Protein AF-A0A821EWP1-F1 (afdb_monomer)

Secondary structure (DSSP, 8-state):
--------------PPPPPPP-SSPPPSS---------------PPPPPPP---B--BTTBTTPPB---PPPPPPP---------

Organism: NCBI:txid392032

Mean predicted aligned error: 15.63 Å

InterPro domains:
  IPR006169 GTP1/OBG domain [PF01018] (37-82)
  IPR006169 GTP1/OBG domain [PS51883] (33-85)
  IPR036726 GTP1/OBG domain superfamily [G3DSA:2.70.210.12] (31-84)
  IPR036726 GTP1/OBG domain superfamily [SSF82051] (34-82)

pLDDT: mean 83.51, std 14.02, range [46.03, 97.25]

Structure (mmCIF, N/CA/C/O backbone):
data_AF-A0A821EWP1-F1
#
_entry.id   AF-A0A821EWP1-F1
#
loop_
_atom_site.group_PDB
_atom_site.id
_atom_site.type_symbol
_atom_site.label_atom_id
_atom_site.label_alt_id
_atom_site.label_comp_id
_atom_site.label_asym_id
_atom_site.label_entity_id
_atom_site.label_seq_id
_atom_site.pdbx_PDB_ins_code
_atom_site.Cartn_x
_atom_site.Cartn_y
_atom_site.Cartn_z
_atom_site.occupancy
_atom_site.B_iso_or_equiv
_atom_site.auth_seq_id
_atom_site.auth_comp_id
_atom_site.auth_asym_id
_atom_site.auth_atom_id
_atom_site.pdbx_PDB_model_num
ATOM 1 N N . MET A 1 1 ? 7.207 -47.650 79.326 1.00 48.25 1 MET A N 1
ATOM 2 C CA . MET A 1 1 ? 5.750 -47.627 79.065 1.00 48.25 1 MET A CA 1
ATOM 3 C C . MET A 1 1 ? 5.361 -46.197 78.697 1.00 48.25 1 MET A C 1
ATOM 5 O O . MET A 1 1 ? 5.213 -45.369 79.583 1.00 48.25 1 MET A O 1
ATOM 9 N N . ILE A 1 2 ? 5.327 -45.864 77.403 1.00 46.03 2 ILE A N 1
ATOM 10 C CA . ILE A 1 2 ? 5.094 -44.490 76.925 1.00 46.03 2 ILE A CA 1
ATOM 11 C C . ILE A 1 2 ? 3.614 -44.378 76.540 1.00 46.03 2 ILE A C 1
ATOM 13 O O . ILE A 1 2 ? 3.158 -45.077 75.640 1.00 46.03 2 ILE A O 1
ATOM 17 N N . ARG A 1 3 ? 2.849 -43.547 77.260 1.00 48.91 3 ARG A N 1
ATOM 18 C CA . ARG A 1 3 ? 1.456 -43.212 76.922 1.00 48.91 3 ARG A CA 1
ATOM 19 C C . ARG A 1 3 ? 1.465 -42.107 75.868 1.00 48.91 3 ARG A C 1
ATOM 21 O O . ARG A 1 3 ? 1.714 -40.950 76.194 1.00 48.91 3 ARG A O 1
ATOM 28 N N . THR A 1 4 ? 1.200 -42.449 74.614 1.00 54.16 4 THR A N 1
ATOM 29 C CA . THR A 1 4 ? 1.117 -41.467 73.527 1.00 54.16 4 THR A CA 1
ATOM 30 C C . THR A 1 4 ? -0.254 -40.790 73.550 1.00 54.16 4 THR A C 1
ATOM 32 O O . THR A 1 4 ? -1.280 -41.425 73.316 1.00 54.16 4 THR A O 1
ATOM 35 N N . SER A 1 5 ? -0.282 -39.495 73.870 1.00 58.38 5 SER A N 1
ATOM 36 C CA . SER A 1 5 ? -1.496 -38.675 73.845 1.00 58.38 5 SER A CA 1
ATOM 37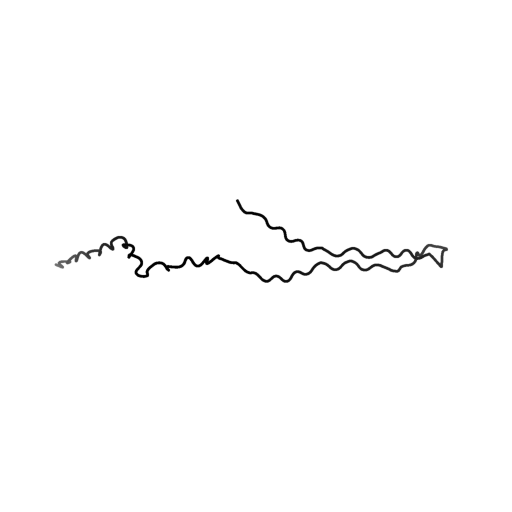 C C . SER A 1 5 ? -1.772 -38.214 72.416 1.00 58.38 5 SER A C 1
ATOM 39 O O . SER A 1 5 ? -1.043 -37.389 71.866 1.00 58.38 5 SER A O 1
ATOM 41 N N . VAL A 1 6 ? -2.819 -38.759 71.798 1.00 64.06 6 VAL A N 1
ATOM 42 C CA . VAL A 1 6 ? -3.277 -38.327 70.474 1.00 64.06 6 VAL A CA 1
ATOM 43 C C . VAL A 1 6 ? -4.143 -37.081 70.656 1.00 64.06 6 VAL A C 1
ATOM 45 O O . VAL A 1 6 ? -5.330 -37.170 70.970 1.00 64.06 6 VAL A O 1
ATOM 48 N N . ARG A 1 7 ? -3.559 -35.891 70.476 1.00 59.47 7 ARG A N 1
ATOM 49 C CA . ARG A 1 7 ? -4.338 -34.648 70.384 1.00 59.47 7 ARG A CA 1
ATOM 50 C C . ARG A 1 7 ? -5.001 -34.578 69.012 1.00 59.47 7 ARG A C 1
ATOM 52 O O . ARG A 1 7 ? -4.341 -34.391 67.995 1.00 59.47 7 ARG A O 1
ATOM 59 N N . ARG A 1 8 ? -6.325 -34.727 68.996 1.00 57.03 8 ARG A N 1
ATOM 60 C CA . ARG A 1 8 ? -7.160 -34.565 67.804 1.00 57.03 8 ARG A CA 1
ATOM 61 C C . ARG A 1 8 ? -7.159 -33.086 67.404 1.00 57.03 8 ARG A C 1
ATOM 63 O O . ARG A 1 8 ? -7.756 -32.261 68.090 1.00 57.03 8 ARG A O 1
ATOM 70 N N . LEU A 1 9 ? -6.464 -32.748 66.321 1.00 60.69 9 LEU A N 1
ATOM 71 C CA . LEU A 1 9 ? -6.530 -31.419 65.717 1.00 60.69 9 LEU A CA 1
ATOM 72 C C . LEU A 1 9 ? -7.921 -31.253 65.099 1.00 60.69 9 LEU A C 1
ATOM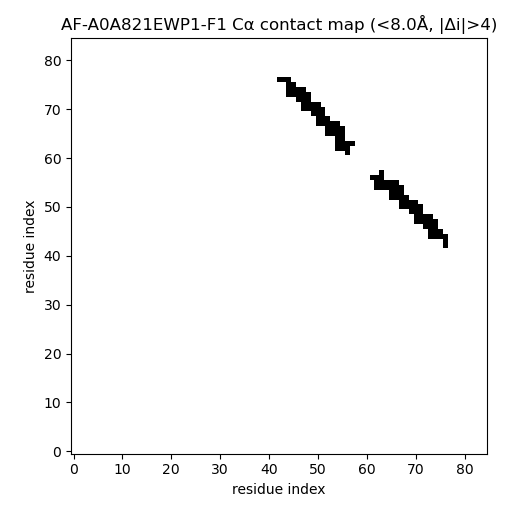 74 O O . LEU A 1 9 ? -8.265 -31.917 64.124 1.00 60.69 9 LEU A O 1
ATOM 78 N N . THR A 1 10 ? -8.749 -30.402 65.698 1.00 59.12 10 THR A N 1
ATOM 79 C CA . THR A 1 10 ? -10.042 -30.017 65.134 1.00 59.12 10 THR A CA 1
ATOM 80 C C . THR A 1 10 ? -9.787 -29.163 63.900 1.00 59.12 10 THR A C 1
ATOM 82 O O . THR A 1 10 ? -9.368 -28.009 64.013 1.00 59.12 10 THR A O 1
ATOM 85 N N . THR A 1 11 ? -10.021 -29.717 62.715 1.00 60.38 11 THR A N 1
ATOM 86 C CA . THR A 1 11 ? -10.087 -28.946 61.475 1.00 60.38 11 THR A CA 1
ATOM 87 C C . THR A 1 11 ? -11.175 -27.888 61.638 1.00 60.38 11 THR A C 1
ATOM 89 O O . THR A 1 11 ? -12.353 -28.232 61.749 1.00 60.38 11 THR A O 1
ATOM 92 N N . LYS A 1 12 ? -10.804 -26.603 61.701 1.00 61.44 12 LYS A N 1
ATOM 93 C CA . LYS A 1 12 ? -11.786 -25.521 61.585 1.00 61.44 12 LYS A CA 1
ATOM 94 C C . LYS A 1 12 ? -12.452 -25.679 60.223 1.00 61.44 12 LYS A C 1
ATOM 96 O O . LYS A 1 12 ? -11.797 -25.540 59.196 1.00 61.44 12 LYS A O 1
ATOM 101 N N . VAL A 1 13 ? -13.734 -26.023 60.234 1.00 63.09 13 VAL A N 1
ATOM 102 C CA . VAL A 1 13 ? -14.570 -26.055 59.038 1.00 63.09 13 VAL A CA 1
ATOM 103 C C . VAL A 1 13 ? -14.661 -24.613 58.551 1.00 63.09 13 VAL A C 1
ATOM 105 O O . VAL A 1 13 ? -15.340 -23.793 59.166 1.00 63.09 13 VAL A O 1
ATOM 108 N N . PHE A 1 14 ? -13.913 -24.274 57.504 1.00 65.00 14 PHE A N 1
ATOM 109 C CA . PHE A 1 14 ? -14.121 -23.019 56.795 1.00 65.00 14 PHE A CA 1
ATOM 110 C C . PHE A 1 14 ? -15.479 -23.141 56.109 1.00 65.00 14 PHE A C 1
ATOM 112 O O . PHE A 1 14 ? -15.650 -23.931 55.183 1.00 65.00 14 PHE A O 1
ATOM 119 N N . SER A 1 15 ? -16.475 -22.440 56.644 1.00 76.25 15 SER A N 1
ATOM 120 C CA . SER A 1 15 ? -17.790 -22.353 56.025 1.00 76.25 15 SER A CA 1
ATOM 121 C C . SER A 1 15 ? -17.664 -21.681 54.661 1.00 76.25 15 SER A C 1
ATOM 123 O O . SER A 1 15 ? -16.793 -20.831 54.459 1.00 76.25 15 SER A O 1
ATOM 125 N N . ASN A 1 16 ? -18.533 -22.070 53.722 1.00 77.88 16 ASN A N 1
ATOM 126 C CA . ASN A 1 16 ? -18.591 -21.447 52.403 1.00 77.88 16 ASN A CA 1
ATOM 127 C C . ASN A 1 16 ? -18.604 -19.918 52.562 1.00 77.88 16 ASN A C 1
ATOM 129 O O . ASN A 1 16 ? -19.417 -19.411 53.347 1.00 77.88 16 ASN A O 1
ATOM 133 N N . PRO A 1 17 ? -17.716 -19.183 51.868 1.00 73.75 17 PRO A N 1
ATOM 134 C CA . PRO A 1 17 ? -17.643 -17.740 52.009 1.00 73.75 17 PRO A CA 1
ATOM 135 C C . PRO A 1 17 ? -19.006 -17.145 51.657 1.00 73.75 17 PRO A C 1
ATOM 137 O O . PRO A 1 17 ? -19.499 -17.293 50.540 1.00 73.75 17 PRO A O 1
ATOM 140 N N . LYS A 1 18 ? -19.643 -16.506 52.641 1.00 80.69 18 LYS A N 1
ATOM 141 C CA . LYS A 1 18 ? -20.913 -15.814 52.439 1.00 80.69 18 LYS A CA 1
ATOM 142 C C . LYS A 1 18 ? -20.614 -14.541 51.644 1.00 80.69 18 LYS A C 1
ATOM 144 O O . LYS A 1 18 ? -19.843 -13.720 52.146 1.00 80.69 18 LYS A O 1
ATOM 149 N N . PRO A 1 19 ? -21.192 -14.343 50.448 1.00 79.50 19 PRO A N 1
ATOM 150 C CA . PRO A 1 19 ? -21.034 -13.082 49.743 1.00 79.50 19 PRO A CA 1
ATOM 151 C C . PRO A 1 19 ? -21.583 -11.967 50.635 1.00 79.50 19 PRO A C 1
ATOM 153 O O . PRO A 1 19 ? -22.732 -12.014 51.085 1.00 79.50 19 PRO A O 1
ATOM 156 N N . LEU A 1 20 ? -20.726 -11.001 50.962 1.00 81.31 20 LEU A N 1
ATOM 157 C CA . LEU A 1 20 ? -21.141 -9.817 51.696 1.00 81.31 20 LEU A CA 1
ATOM 158 C C . LEU A 1 20 ? -22.008 -8.968 50.774 1.00 81.31 20 LEU A C 1
ATOM 160 O O . LEU A 1 20 ? -21.723 -8.839 49.581 1.00 81.31 20 LEU A O 1
ATOM 164 N N . ALA A 1 21 ? -23.066 -8.389 51.336 1.00 80.69 21 ALA A N 1
ATOM 165 C CA . ALA A 1 21 ? -23.854 -7.416 50.607 1.00 80.69 21 ALA A CA 1
ATOM 166 C C . ALA A 1 21 ? -22.927 -6.274 50.153 1.00 80.69 21 ALA A C 1
ATOM 168 O O . ALA A 1 21 ? -22.060 -5.850 50.928 1.00 80.69 21 ALA A O 1
ATOM 169 N N . PRO A 1 22 ? -23.075 -5.783 48.913 1.00 76.56 22 PRO A N 1
ATOM 170 C CA . PRO A 1 22 ? -22.296 -4.651 48.446 1.00 76.56 22 PRO A CA 1
ATOM 171 C C . PRO A 1 22 ? -22.541 -3.465 49.385 1.00 76.56 22 PRO A C 1
ATOM 173 O O . PRO A 1 22 ? -23.656 -2.971 49.508 1.00 76.56 22 PRO A O 1
ATOM 176 N N . SER A 1 23 ? -21.489 -3.031 50.081 1.00 80.56 23 SER A N 1
ATOM 177 C CA . SER A 1 23 ? -21.555 -1.919 51.041 1.00 80.56 23 SER A CA 1
ATOM 178 C C . SER A 1 23 ? -21.749 -0.567 50.352 1.00 80.56 23 SER A C 1
ATOM 180 O O . SER A 1 23 ? -22.178 0.391 50.993 1.00 80.56 23 SER A O 1
ATOM 182 N N . LYS A 1 24 ? -21.400 -0.473 49.067 1.00 80.94 24 LYS A N 1
ATOM 183 C CA . LYS A 1 24 ? -21.527 0.753 48.287 1.00 80.94 24 LYS A CA 1
ATOM 184 C C . LYS A 1 24 ? -22.884 0.755 47.581 1.00 80.94 24 LYS A C 1
ATOM 186 O O . LYS A 1 24 ? -23.178 -0.222 46.885 1.00 80.94 24 LYS A O 1
ATOM 191 N N . PRO A 1 25 ? -23.696 1.817 47.736 1.00 78.88 25 PRO A N 1
ATOM 192 C CA . PRO A 1 25 ? -24.908 1.961 46.945 1.00 78.88 25 PRO A CA 1
ATOM 193 C C . PRO A 1 25 ? -24.530 1.962 45.461 1.00 78.88 25 PRO A C 1
ATOM 195 O O . PRO A 1 25 ? -23.488 2.501 45.079 1.00 78.88 25 PRO A O 1
ATOM 198 N N . LYS A 1 26 ? -25.368 1.340 44.625 1.00 73.00 26 LYS A N 1
ATOM 199 C CA . LYS A 1 26 ? -25.253 1.523 43.175 1.00 73.00 26 LYS A CA 1
ATOM 200 C C . LYS A 1 26 ? -25.369 3.020 42.879 1.00 73.00 26 LYS A C 1
ATOM 202 O O . LYS A 1 26 ? -26.140 3.715 43.542 1.00 73.00 26 LYS A O 1
ATOM 207 N N . ALA A 1 27 ? -24.571 3.511 41.934 1.00 79.12 27 ALA A N 1
ATOM 208 C CA . ALA A 1 27 ? -24.654 4.900 41.503 1.00 79.12 27 ALA A CA 1
ATOM 209 C C . ALA A 1 27 ? -26.095 5.215 41.070 1.00 79.12 27 ALA A C 1
ATOM 211 O O . ALA A 1 27 ? -26.751 4.382 40.452 1.00 79.12 27 ALA A O 1
ATOM 212 N N . SER A 1 28 ? -26.590 6.404 41.416 1.00 79.44 28 SER A N 1
ATOM 213 C CA . SER A 1 28 ? -27.932 6.867 41.033 1.00 79.44 28 SER A CA 1
ATOM 214 C C . SER A 1 28 ? -28.047 7.209 39.549 1.00 79.44 28 SER A C 1
ATOM 216 O O . SER A 1 28 ? -29.143 7.468 39.066 1.00 79.44 28 SER A O 1
ATOM 218 N N . VAL A 1 29 ? -26.908 7.285 38.863 1.00 74.56 29 VAL A N 1
ATOM 219 C CA . VAL A 1 29 ? -26.802 7.623 37.451 1.00 74.56 29 VAL A CA 1
ATOM 220 C C . VAL A 1 29 ? -26.203 6.419 36.750 1.00 74.56 29 VAL A C 1
ATOM 222 O O . VAL A 1 29 ? -25.109 5.971 37.110 1.00 74.56 29 VAL A O 1
ATOM 225 N N . ASP A 1 30 ? -26.923 5.917 35.756 1.00 73.56 30 ASP A N 1
ATOM 226 C CA . ASP A 1 30 ? -26.385 4.968 34.799 1.00 73.56 30 ASP A CA 1
ATOM 227 C C . ASP A 1 30 ? -25.407 5.744 33.912 1.00 73.56 30 ASP A C 1
ATOM 229 O O . ASP A 1 30 ? -25.781 6.383 32.933 1.00 73.56 30 ASP A O 1
ATOM 233 N N . PHE A 1 31 ? -24.138 5.787 34.316 1.00 69.75 31 PHE A N 1
ATOM 234 C CA . PHE A 1 31 ? -23.085 6.161 33.386 1.00 69.75 31 PHE A CA 1
ATOM 235 C C . PHE A 1 31 ? -22.985 5.023 32.377 1.00 69.75 31 PHE A C 1
ATOM 237 O O . PHE A 1 31 ? -22.652 3.899 32.766 1.00 69.75 31 PHE A O 1
ATOM 244 N N . ASP A 1 32 ? -23.263 5.313 31.106 1.00 71.69 32 ASP A N 1
ATOM 245 C CA . ASP A 1 32 ? -22.917 4.439 29.988 1.00 71.69 32 ASP A CA 1
ATOM 246 C C . ASP A 1 32 ? -21.391 4.319 29.928 1.00 71.69 32 ASP A C 1
ATOM 248 O O . ASP A 1 32 ? -20.702 4.985 29.159 1.00 71.69 32 ASP A O 1
ATOM 252 N N . ASN A 1 33 ? -20.842 3.474 30.796 1.00 71.38 33 ASN A N 1
ATOM 253 C CA . ASN A 1 33 ? -19.461 3.036 30.741 1.00 71.38 33 ASN A CA 1
ATOM 254 C C . ASN A 1 33 ? -19.381 1.987 29.635 1.00 71.38 33 ASN A C 1
ATOM 256 O O . ASN A 1 33 ? -19.273 0.787 29.902 1.00 71.38 33 ASN A O 1
ATOM 260 N N . TYR A 1 34 ? -19.523 2.430 28.387 1.00 79.12 34 TYR A N 1
ATOM 261 C CA . TYR A 1 34 ? -19.237 1.566 27.258 1.00 79.12 34 TYR A CA 1
ATOM 262 C C . TYR A 1 34 ? -17.744 1.241 27.285 1.00 79.12 34 TYR A C 1
ATOM 264 O O . TYR A 1 34 ? -16.888 2.099 27.497 1.00 79.12 34 TYR A O 1
ATOM 272 N N . PHE A 1 35 ? -17.439 -0.040 27.135 1.00 85.00 35 PHE A N 1
ATOM 273 C CA . PHE A 1 35 ? -16.071 -0.504 27.028 1.00 85.00 35 PHE A CA 1
ATOM 274 C C . PHE A 1 35 ?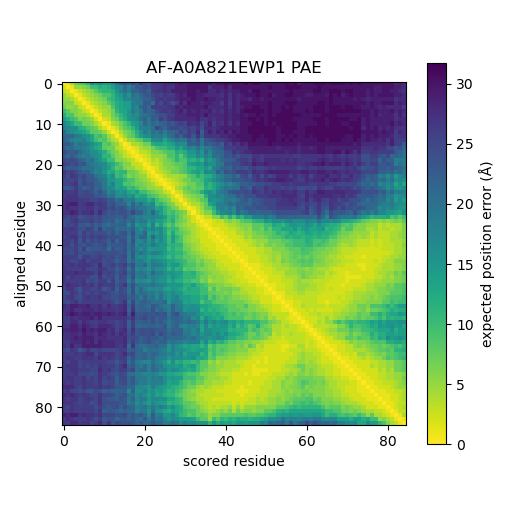 -15.597 -0.264 25.593 1.00 85.00 35 PHE A C 1
ATOM 276 O O . PHE A 1 35 ? -16.233 -0.736 24.649 1.00 85.00 35 PHE A O 1
ATOM 283 N N . GLN A 1 36 ? -14.515 0.495 25.438 1.00 87.88 36 GLN A N 1
ATOM 284 C CA . GLN A 1 36 ? -13.905 0.804 24.150 1.00 87.88 36 GLN A CA 1
ATOM 285 C C . GLN A 1 36 ? -12.482 0.244 24.122 1.00 87.88 36 GLN A C 1
ATOM 287 O O . GLN A 1 36 ? -11.654 0.616 24.951 1.00 87.88 36 GLN A O 1
ATOM 292 N N . ASP A 1 37 ? -12.209 -0.624 23.150 1.00 90.69 37 ASP A N 1
ATOM 293 C CA . ASP A 1 37 ? -10.856 -1.061 22.818 1.00 90.69 37 ASP A CA 1
ATOM 294 C C . ASP A 1 37 ? -10.268 -0.130 21.753 1.00 90.69 37 ASP A C 1
ATOM 296 O O . ASP A 1 37 ? -10.909 0.158 20.739 1.00 90.69 37 ASP A O 1
ATOM 300 N N . GLU A 1 38 ? -9.035 0.324 21.964 1.00 93.12 38 GLU A N 1
ATOM 301 C CA . GLU A 1 38 ? -8.309 1.184 21.030 1.00 93.12 38 GLU A CA 1
ATOM 302 C C . GLU A 1 38 ? -6.966 0.547 20.655 1.00 93.12 38 GLU A C 1
ATOM 304 O O . GLU A 1 38 ? -6.259 -0.004 21.500 1.00 93.12 38 GLU A O 1
ATOM 309 N N . LEU A 1 39 ? -6.602 0.626 19.373 1.00 94.94 39 LEU A N 1
ATOM 310 C CA . LEU A 1 39 ? -5.316 0.163 18.857 1.00 94.94 39 LEU A CA 1
ATOM 311 C C . LEU A 1 39 ? -4.821 1.118 17.771 1.00 94.94 39 LEU A C 1
ATOM 313 O O . LEU A 1 39 ? -5.527 1.388 16.800 1.00 94.94 39 LEU A O 1
ATOM 317 N N . GLU A 1 40 ? -3.580 1.580 17.903 1.00 96.00 40 GLU A N 1
ATOM 318 C CA . GLU A 1 40 ? -2.914 2.378 16.878 1.00 96.00 40 GLU A CA 1
ATOM 319 C C . GLU A 1 40 ? -2.170 1.464 15.894 1.00 96.00 40 GLU A C 1
ATOM 321 O O . GLU A 1 40 ? -1.359 0.623 16.289 1.00 96.00 40 GLU A O 1
ATOM 326 N N . LEU A 1 41 ? -2.442 1.6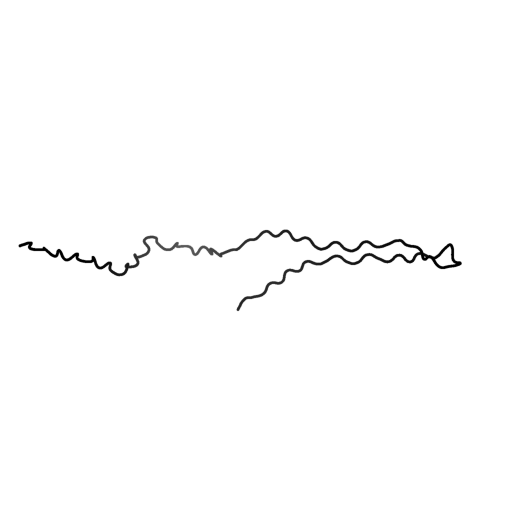26 14.597 1.00 94.94 41 LEU A N 1
ATOM 327 C CA . LEU A 1 41 ? -1.828 0.833 13.534 1.00 94.94 41 LEU A CA 1
ATOM 328 C C . LEU A 1 41 ? -1.131 1.733 12.518 1.00 94.94 41 LEU A C 1
ATOM 330 O O . LEU A 1 41 ? -1.727 2.653 11.961 1.00 94.94 41 LEU A O 1
ATOM 334 N N . ARG A 1 42 ? 0.119 1.396 12.193 1.00 96.38 42 ARG A N 1
ATOM 335 C CA . ARG A 1 42 ? 0.845 1.975 11.060 1.00 96.38 42 ARG A CA 1
ATOM 336 C C . ARG A 1 42 ? 0.870 0.976 9.913 1.00 96.38 42 ARG A C 1
ATOM 338 O O . ARG A 1 42 ? 1.550 -0.043 9.992 1.00 96.38 42 ARG A O 1
ATOM 345 N N . LEU A 1 43 ? 0.155 1.285 8.836 1.00 95.81 43 LEU A N 1
ATOM 346 C CA . LEU A 1 43 ? 0.054 0.421 7.661 1.00 95.81 43 LEU A CA 1
ATOM 347 C C . LEU A 1 43 ? 0.769 1.081 6.478 1.00 95.81 43 LEU A C 1
ATOM 349 O O . LEU A 1 43 ? 0.546 2.254 6.185 1.00 95.81 43 LEU A O 1
ATOM 353 N N . LEU A 1 44 ? 1.643 0.330 5.809 1.00 96.31 44 LEU A N 1
ATOM 354 C CA . LEU A 1 44 ? 2.365 0.777 4.619 1.00 96.31 44 LEU A CA 1
ATOM 355 C C . LEU A 1 44 ? 2.005 -0.129 3.446 1.00 96.31 44 LEU A C 1
ATOM 357 O O . LEU A 1 44 ? 2.182 -1.343 3.507 1.00 96.31 44 LEU A O 1
ATOM 361 N N . ALA A 1 45 ? 1.481 0.476 2.387 1.00 96.75 45 ALA A N 1
ATOM 362 C CA . ALA A 1 45 ? 1.189 -0.207 1.139 1.00 96.75 45 ALA A CA 1
ATOM 363 C C . ALA A 1 45 ? 2.478 -0.486 0.352 1.00 96.75 45 ALA A C 1
ATOM 365 O O . ALA A 1 45 ? 3.473 0.230 0.471 1.00 96.75 45 ALA A O 1
ATOM 366 N N . GLY A 1 46 ? 2.444 -1.520 -0.486 1.00 97.06 46 GLY A N 1
ATOM 367 C CA . GLY A 1 46 ? 3.529 -1.817 -1.417 1.00 97.06 46 GLY A CA 1
ATOM 368 C C . GLY A 1 46 ? 3.671 -0.714 -2.466 1.00 97.06 46 GLY A C 1
ATOM 369 O O . GLY A 1 46 ? 2.676 -0.289 -3.054 1.00 97.06 46 GLY A O 1
ATOM 370 N N . LYS A 1 47 ? 4.906 -0.268 -2.719 1.00 96.88 47 LYS A N 1
ATOM 371 C CA . LYS A 1 47 ? 5.220 0.661 -3.815 1.00 96.88 47 LYS A CA 1
ATOM 372 C C . LYS A 1 47 ? 4.867 0.004 -5.159 1.00 96.88 47 LYS A C 1
ATOM 374 O O . LYS A 1 47 ? 5.071 -1.196 -5.329 1.00 96.88 47 LYS A O 1
ATOM 379 N N . GLY A 1 48 ? 4.365 0.795 -6.105 1.00 96.62 48 GLY A N 1
ATOM 380 C CA . GLY A 1 48 ? 4.260 0.375 -7.502 1.00 96.62 48 GLY A CA 1
ATOM 381 C C . GLY A 1 48 ? 5.627 0.106 -8.134 1.00 96.62 48 GLY A C 1
ATOM 382 O O . GLY A 1 48 ? 6.659 0.584 -7.652 1.00 96.62 48 GLY A O 1
ATOM 383 N N . GLY A 1 49 ? 5.628 -0.681 -9.206 1.00 97.25 49 GLY A N 1
ATOM 384 C CA . GLY A 1 49 ? 6.822 -0.933 -10.004 1.00 97.25 49 GLY A CA 1
ATOM 385 C C . GLY A 1 49 ? 7.208 0.306 -10.803 1.00 97.25 49 GLY A C 1
ATOM 386 O O . GLY A 1 49 ? 6.342 1.059 -11.237 1.00 97.25 49 GLY A O 1
ATOM 387 N N . ASP A 1 50 ? 8.502 0.511 -11.017 1.00 96.31 50 ASP A N 1
ATOM 388 C CA . ASP A 1 50 ? 8.978 1.586 -11.883 1.00 96.31 50 ASP A CA 1
ATOM 389 C C . ASP A 1 50 ? 8.833 1.165 -13.358 1.00 96.31 50 ASP A C 1
ATOM 391 O O . ASP A 1 50 ? 9.096 0.015 -13.721 1.00 96.31 50 ASP A O 1
ATOM 395 N N . GLY A 1 51 ? 8.404 2.096 -14.212 1.00 94.56 51 GLY A N 1
ATOM 396 C CA . GLY A 1 51 ? 8.424 1.901 -15.661 1.00 94.56 51 GLY A CA 1
ATOM 397 C C . GLY A 1 51 ? 9.855 1.889 -16.193 1.00 94.56 51 GLY A C 1
ATOM 398 O O . GLY A 1 51 ? 10.791 2.356 -15.538 1.00 94.56 51 GLY A O 1
ATOM 399 N N . LYS A 1 52 ? 10.045 1.367 -17.402 1.00 94.88 52 LYS A N 1
ATOM 400 C CA . LYS A 1 52 ? 11.365 1.296 -18.036 1.00 94.88 52 LYS A CA 1
ATOM 401 C C . LYS A 1 52 ? 11.359 2.089 -19.326 1.00 94.88 52 LYS A C 1
ATOM 403 O O . LYS A 1 52 ? 10.488 1.882 -20.153 1.00 94.88 52 LYS A O 1
ATOM 408 N N . SER A 1 53 ? 12.383 2.912 -19.542 1.00 92.31 53 SER A N 1
ATOM 409 C CA . SER A 1 53 ? 12.705 3.428 -20.873 1.00 92.31 53 SER A CA 1
ATOM 410 C C . SER A 1 53 ? 13.752 2.523 -21.515 1.00 92.31 53 SER A C 1
ATOM 412 O O . SER A 1 53 ? 14.843 2.328 -20.972 1.00 92.31 53 SER A O 1
ATOM 414 N N . SER A 1 54 ? 13.411 1.914 -22.645 1.00 91.62 54 SER A N 1
ATOM 415 C CA . SER A 1 54 ? 14.332 1.094 -23.428 1.00 91.62 54 SER A CA 1
ATOM 416 C C . SER A 1 54 ? 14.057 1.233 -24.916 1.00 91.62 54 SER A C 1
ATOM 418 O O . SER A 1 54 ? 12.965 1.624 -25.325 1.00 91.62 54 SER A O 1
ATOM 420 N N . PHE A 1 55 ? 15.069 0.902 -25.713 1.00 92.56 55 PHE A N 1
ATOM 421 C CA . PHE A 1 55 ? 15.005 0.881 -27.167 1.00 92.56 55 PHE A CA 1
ATOM 422 C C . PHE A 1 55 ? 15.261 -0.538 -27.662 1.00 92.56 55 PHE A C 1
ATOM 424 O O . PHE A 1 55 ? 16.093 -1.264 -27.102 1.00 92.56 55 PHE A O 1
ATOM 431 N N . SER A 1 56 ? 14.552 -0.933 -28.716 1.00 90.88 56 SER A N 1
ATOM 432 C CA . SER A 1 56 ? 14.720 -2.256 -29.320 1.00 90.88 56 SER A CA 1
ATOM 433 C C . SER A 1 56 ? 16.096 -2.381 -29.977 1.00 90.88 56 SER A C 1
ATOM 435 O O . SER A 1 56 ? 16.529 -1.483 -30.690 1.00 90.88 56 SER A O 1
ATOM 437 N N . LYS A 1 57 ? 16.776 -3.515 -29.785 1.00 90.12 57 LYS A N 1
ATOM 438 C CA . LYS A 1 57 ? 18.041 -3.825 -30.467 1.00 90.12 57 LYS A CA 1
ATOM 439 C C . LYS A 1 57 ? 17.864 -5.095 -31.281 1.00 90.12 57 LYS A C 1
ATOM 441 O O . LYS A 1 57 ? 17.748 -6.175 -30.711 1.00 90.12 57 LYS A O 1
ATOM 446 N N . THR A 1 58 ? 17.826 -4.947 -32.601 1.00 91.06 58 THR A N 1
ATOM 447 C CA . THR A 1 58 ? 17.681 -6.062 -33.546 1.00 91.06 58 THR A CA 1
ATOM 448 C C . THR A 1 58 ? 18.842 -6.018 -34.530 1.00 91.06 58 THR A C 1
ATOM 450 O O . THR A 1 58 ? 19.341 -4.941 -34.853 1.00 91.06 58 THR A O 1
ATOM 453 N N . PHE A 1 59 ? 19.297 -7.179 -34.999 1.00 90.69 59 PHE A N 1
ATOM 454 C CA . PHE A 1 59 ? 20.335 -7.250 -36.026 1.00 90.69 59 PHE A CA 1
ATOM 455 C C . PHE A 1 59 ? 19.918 -6.441 -37.270 1.00 90.69 59 PHE A C 1
ATOM 457 O O . PHE A 1 59 ? 18.764 -6.510 -37.683 1.00 90.69 59 PHE A O 1
ATOM 464 N N . GLN A 1 60 ? 20.849 -5.653 -37.824 1.00 89.12 60 GLN A N 1
ATOM 465 C CA . GLN A 1 60 ? 20.638 -4.706 -38.937 1.00 89.12 60 GLN A CA 1
ATOM 466 C C . GLN A 1 60 ? 19.641 -3.558 -38.691 1.00 89.12 60 GLN A C 1
ATOM 468 O O . GLN A 1 60 ? 19.293 -2.848 -39.632 1.00 89.12 60 GLN A O 1
ATOM 473 N N . ASN A 1 61 ? 19.224 -3.309 -37.446 1.00 88.38 61 ASN A N 1
ATOM 474 C CA . ASN A 1 61 ? 18.499 -2.092 -37.089 1.00 88.38 61 ASN A CA 1
ATOM 475 C C . ASN A 1 61 ? 19.204 -1.369 -35.938 1.00 88.38 61 ASN A C 1
ATOM 477 O O . ASN A 1 61 ? 18.998 -1.679 -34.762 1.00 88.38 61 ASN A O 1
ATOM 481 N N . GLU A 1 62 ? 20.042 -0.403 -36.303 1.00 85.00 62 GLU A N 1
ATOM 482 C CA . GLU A 1 62 ? 20.843 0.391 -35.367 1.00 85.00 62 GLU A CA 1
ATOM 483 C C . GLU A 1 62 ? 19.982 1.336 -34.508 1.00 85.00 62 GLU A C 1
ATOM 485 O O . GLU A 1 62 ? 20.358 1.642 -33.377 1.00 85.00 62 GLU A O 1
ATOM 490 N N . PHE A 1 63 ? 18.796 1.730 -34.994 1.00 88.12 63 PHE A N 1
ATOM 491 C CA . PHE A 1 63 ? 17.874 2.652 -34.319 1.00 88.12 63 PHE A CA 1
ATOM 492 C C . PHE A 1 63 ? 16.493 2.020 -34.115 1.00 88.12 63 PHE A C 1
ATOM 494 O O . PHE A 1 63 ? 15.491 2.437 -34.699 1.00 88.12 63 PHE A O 1
ATOM 501 N N . GLY A 1 64 ? 16.417 0.995 -33.267 1.00 89.00 64 GLY A N 1
ATOM 502 C CA . GLY A 1 64 ? 15.122 0.451 -32.868 1.00 89.00 64 GLY A CA 1
ATOM 503 C C . GLY A 1 64 ? 14.321 1.439 -32.015 1.00 89.00 64 GLY A C 1
ATOM 504 O O . GLY A 1 64 ? 14.865 2.139 -31.163 1.00 89.00 64 GLY A O 1
ATOM 505 N N . GLY A 1 65 ? 13.008 1.489 -32.248 1.00 94.44 65 GLY A N 1
ATOM 506 C CA . GLY A 1 65 ? 12.097 2.393 -31.544 1.00 94.44 65 GLY A CA 1
ATOM 507 C C . GLY A 1 65 ? 11.984 2.115 -30.036 1.00 94.44 65 GLY A C 1
ATOM 508 O O . GLY A 1 65 ? 12.442 1.065 -29.557 1.00 94.44 65 GLY A O 1
ATOM 509 N N . PRO A 1 66 ? 11.368 3.044 -29.279 1.00 94.81 66 PRO A N 1
ATOM 510 C CA . PRO A 1 66 ? 11.143 2.877 -27.850 1.00 94.81 66 PRO A CA 1
ATOM 511 C C . PRO A 1 66 ? 10.227 1.673 -27.605 1.00 94.81 66 PRO A C 1
ATOM 513 O O . PRO A 1 66 ? 9.156 1.561 -28.194 1.00 94.81 66 PRO A O 1
ATOM 516 N N . ASN A 1 67 ? 10.667 0.761 -26.745 1.00 92.62 67 ASN A N 1
ATOM 517 C CA . ASN A 1 67 ? 9.929 -0.442 -26.346 1.00 92.62 67 ASN A CA 1
ATOM 518 C C . ASN A 1 67 ? 9.819 -0.583 -24.823 1.00 92.62 67 ASN A C 1
ATOM 520 O O . ASN A 1 67 ? 9.548 -1.665 -24.305 1.00 92.62 67 ASN A O 1
ATOM 524 N N . GLY A 1 68 ? 10.106 0.504 -24.114 1.00 93.31 68 GLY A N 1
ATOM 525 C CA . GLY A 1 68 ? 9.913 0.604 -22.683 1.00 93.31 68 GLY A CA 1
ATOM 526 C C . GLY A 1 68 ? 8.439 0.491 -22.296 1.00 93.31 68 GLY A C 1
ATOM 527 O O . GLY A 1 68 ? 7.581 1.000 -23.011 1.00 93.31 68 GLY A O 1
ATOM 528 N N . GLY A 1 69 ? 8.159 -0.189 -21.185 1.00 95.25 69 GLY A N 1
ATOM 529 C CA . GLY A 1 69 ? 6.807 -0.377 -20.659 1.00 95.25 69 GLY A CA 1
ATOM 530 C C . GLY A 1 69 ? 6.566 0.407 -19.373 1.00 95.25 69 GLY A C 1
ATOM 531 O O . GLY A 1 69 ? 7.510 0.842 -18.705 1.00 95.25 69 GLY A O 1
ATOM 532 N N . ASP A 1 70 ? 5.293 0.543 -19.020 1.00 96.94 70 ASP A N 1
ATOM 533 C CA . ASP A 1 70 ? 4.864 1.230 -17.808 1.00 96.94 70 ASP A CA 1
ATOM 534 C C . ASP A 1 70 ? 5.162 0.431 -16.535 1.00 96.94 70 ASP A C 1
ATOM 536 O O . ASP A 1 70 ? 5.350 -0.789 -16.539 1.00 96.94 70 ASP A O 1
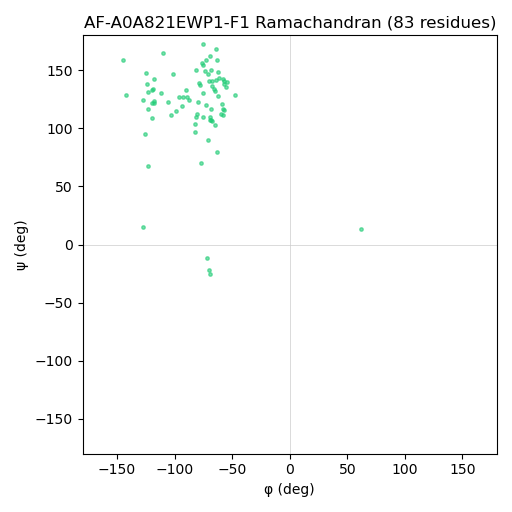ATOM 540 N N . GLY A 1 71 ? 5.206 1.160 -15.424 1.00 96.50 71 GLY A N 1
ATOM 541 C CA . GLY A 1 71 ? 5.341 0.598 -14.091 1.00 96.50 71 GLY A CA 1
ATOM 542 C C . GLY A 1 71 ? 4.054 -0.067 -13.607 1.00 96.50 71 GLY A C 1
ATOM 543 O O . GLY A 1 71 ? 2.951 0.337 -13.968 1.00 96.50 71 GLY A O 1
ATOM 544 N N . GLY A 1 72 ? 4.190 -1.095 -12.769 1.00 97.12 72 GLY A N 1
ATOM 545 C CA . GLY A 1 72 ? 3.047 -1.772 -12.155 1.00 97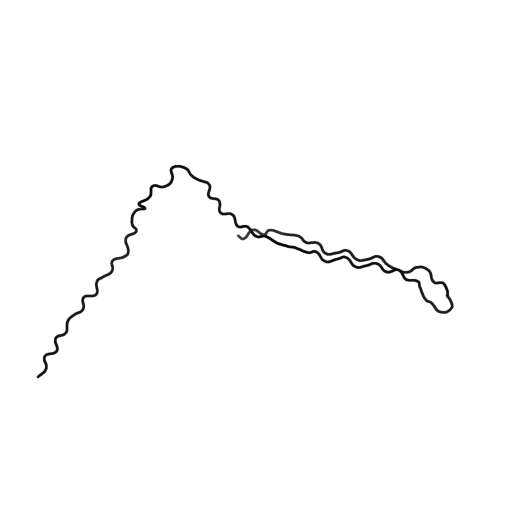.12 72 GLY A CA 1
ATOM 546 C C . GLY A 1 72 ? 2.427 -0.968 -11.010 1.00 97.12 72 GLY A C 1
ATOM 547 O O . GLY A 1 72 ? 3.101 -0.184 -10.345 1.00 97.12 72 GLY A O 1
ATOM 548 N N . ASN A 1 73 ? 1.151 -1.213 -10.720 1.00 96.75 73 ASN A N 1
ATOM 549 C CA . ASN A 1 73 ? 0.479 -0.585 -9.583 1.00 96.75 73 ASN A CA 1
ATOM 550 C C . ASN A 1 73 ? 1.023 -1.090 -8.238 1.00 96.75 73 ASN A C 1
ATOM 552 O O . ASN A 1 73 ? 1.468 -2.232 -8.113 1.00 96.75 73 ASN A O 1
ATOM 556 N N . GLY A 1 74 ? 0.967 -0.220 -7.228 1.00 95.62 74 GLY A N 1
ATOM 557 C CA . GLY A 1 74 ? 1.269 -0.570 -5.841 1.00 95.62 74 GLY A CA 1
ATOM 558 C C . GLY A 1 74 ? 0.150 -1.375 -5.180 1.00 95.62 74 GLY A C 1
ATOM 559 O O . GLY A 1 74 ? -0.932 -1.546 -5.740 1.00 95.62 74 GLY A O 1
ATOM 560 N N . ALA A 1 75 ? 0.408 -1.867 -3.970 1.00 97.06 75 ALA A N 1
ATOM 561 C CA . ALA A 1 75 ? -0.576 -2.650 -3.229 1.00 97.06 75 ALA A CA 1
ATOM 562 C C . ALA A 1 75 ? -1.588 -1.749 -2.506 1.00 97.06 75 ALA A C 1
ATOM 564 O O . ALA A 1 75 ? -1.260 -0.651 -2.064 1.00 97.06 75 ALA A O 1
ATOM 565 N N . HIS A 1 76 ? -2.809 -2.244 -2.323 1.00 97.00 76 HIS A N 1
ATOM 566 C CA . HIS A 1 76 ? -3.831 -1.581 -1.517 1.00 97.00 76 HIS A CA 1
ATOM 567 C C . HIS A 1 76 ? -3.938 -2.233 -0.139 1.00 97.00 76 HIS A C 1
ATOM 569 O O . HIS A 1 76 ? -3.767 -3.442 0.003 1.00 97.00 76 HIS A O 1
ATOM 575 N N . ILE A 1 77 ? -4.254 -1.426 0.872 1.00 96.50 77 ILE A N 1
ATOM 576 C CA . ILE A 1 77 ? -4.573 -1.901 2.218 1.00 96.50 77 ILE A CA 1
ATOM 577 C C . ILE A 1 77 ? -6.079 -1.765 2.406 1.00 96.50 77 ILE A C 1
ATOM 579 O O . ILE A 1 77 ? -6.622 -0.671 2.266 1.00 96.50 77 ILE A O 1
ATOM 583 N N . ILE A 1 78 ? -6.743 -2.876 2.717 1.00 96.44 78 ILE A N 1
ATOM 584 C CA . ILE A 1 78 ? -8.191 -2.935 2.916 1.00 96.44 78 ILE A CA 1
ATOM 585 C C . ILE A 1 78 ? -8.444 -3.595 4.267 1.00 96.44 78 ILE A C 1
ATOM 587 O O . ILE A 1 78 ? -7.968 -4.700 4.523 1.00 96.44 78 ILE A O 1
ATOM 591 N N . LEU A 1 79 ? -9.185 -2.906 5.130 1.00 95.62 79 LEU A N 1
ATOM 592 C CA . LEU A 1 79 ? -9.624 -3.436 6.415 1.00 95.62 79 LEU A CA 1
ATOM 593 C C . LEU A 1 79 ? -11.039 -3.985 6.257 1.00 95.62 79 LEU A C 1
ATOM 595 O O . LEU A 1 79 ? -11.934 -3.280 5.796 1.00 95.62 79 LEU A O 1
ATOM 599 N N . GLN A 1 80 ? -11.237 -5.241 6.649 1.00 95.19 80 GLN A N 1
ATOM 600 C CA . GLN A 1 80 ? -12.541 -5.891 6.619 1.00 95.19 80 GLN A C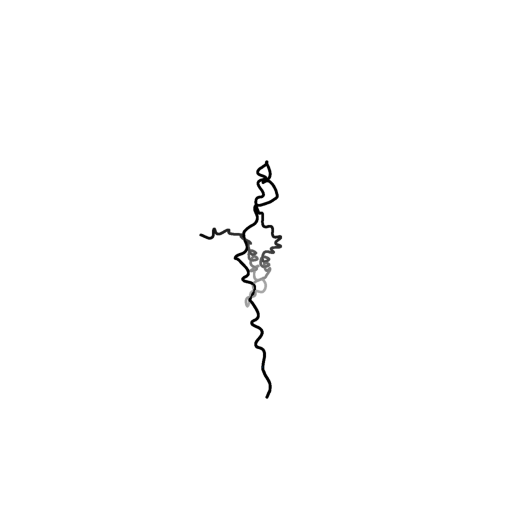A 1
ATOM 601 C C . GLN A 1 80 ? -12.890 -6.399 8.015 1.00 95.19 80 GLN A C 1
ATOM 603 O O . GLN A 1 80 ? -12.216 -7.270 8.561 1.00 95.19 80 GLN A O 1
ATOM 608 N N . GLY A 1 81 ? -13.961 -5.852 8.586 1.00 94.25 81 GLY A N 1
ATOM 609 C CA . GLY A 1 81 ? -14.527 -6.349 9.834 1.00 94.25 81 GLY A CA 1
ATOM 610 C C . GLY A 1 81 ? -15.345 -7.616 9.595 1.00 94.25 81 GLY A C 1
ATOM 611 O O . GLY A 1 81 ? -16.125 -7.688 8.643 1.00 94.25 81 GLY A O 1
ATOM 612 N N . LYS A 1 82 ? -15.199 -8.605 10.479 1.00 94.56 82 LYS A N 1
ATOM 613 C CA . LYS A 1 82 ? -16.079 -9.775 10.546 1.00 94.56 82 LYS A CA 1
ATOM 614 C C . LYS A 1 82 ? -16.734 -9.822 11.922 1.00 94.56 82 LYS A C 1
ATOM 616 O O . LYS A 1 82 ? -16.053 -9.691 12.935 1.00 94.56 82 LYS A O 1
ATOM 621 N N . ARG A 1 83 ? -18.050 -10.039 11.951 1.00 92.88 83 ARG A N 1
ATOM 622 C CA . ARG A 1 83 ? -18.769 -10.344 13.188 1.00 92.88 83 ARG A CA 1
ATOM 623 C C . ARG A 1 83 ? -18.477 -11.792 13.583 1.00 92.88 83 ARG A C 1
ATOM 625 O O . ARG A 1 83 ? -18.568 -12.686 12.744 1.00 92.88 83 ARG A O 1
ATOM 632 N N . ILE A 1 84 ? -18.102 -12.000 14.838 1.00 83.69 84 ILE A N 1
ATOM 633 C CA . ILE A 1 84 ? -18.005 -13.333 15.435 1.00 83.69 84 ILE A CA 1
ATOM 634 C C . ILE A 1 84 ? -19.402 -13.650 15.987 1.00 83.69 84 ILE A C 1
ATOM 636 O O . ILE A 1 84 ? -19.974 -12.818 16.695 1.00 83.69 84 ILE A O 1
ATOM 640 N N . GLU A 1 85 ? -19.971 -14.775 15.558 1.00 76.75 85 GLU A N 1
ATOM 641 C CA . GLU A 1 85 ? -21.247 -15.320 16.051 1.00 76.75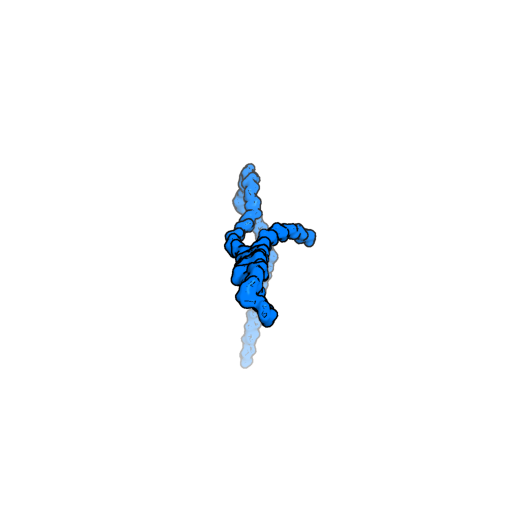 85 GLU A CA 1
ATOM 642 C C . GLU A 1 85 ? -21.029 -16.188 17.291 1.00 76.75 85 GLU A C 1
ATOM 644 O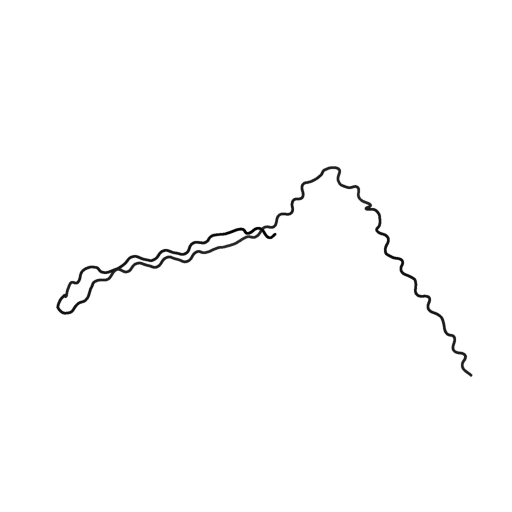 O . GLU A 1 85 ? -19.986 -16.883 17.341 1.00 76.75 85 GLU A O 1
#

Foldseek 3Di:
DDDDDDDDDPDPPPPDDDDDDPPDDDDPDPDPPPDDDDDDDDDDWFQWFAWDWDFDDDPPCPGGHTPIDHIGHIGDDDDDDDDDD

Sequence (85 aa):
MIRTSVRRLTTKVFSNPKPLAPSKPKASVDFDNYFQDELELRLLAGKGGDGKSSFSKTFQNEFGGPNGGDGGNGAHIILQGKRIE

Radius of gyration: 40.02 Å; Cα contacts (8 Å, |Δi|>4): 55; chains: 1; bounding box: 49×55×118 Å

Solvent-accessible surface area (backbone atoms only — not comparable to full-atom values): 6381 Å² total; per-residue (Å²): 139,85,85,82,80,82,79,80,79,78,77,79,78,79,68,81,84,74,82,72,77,77,87,65,78,78,73,94,61,88,71,86,78,72,87,80,89,86,83,92,81,90,85,82,62,49,75,46,47,79,53,46,90,43,60,44,84,50,92,99,38,95,79,38,59,81,68,44,51,80,42,46,79,45,50,84,84,81,89,79,90,76,87,84,131